Protein AF-A0A5Y0KB21-F1 (afdb_monomer)

Foldseek 3Di:
DDDDDDWAFDDDPVSLVVLVVLLVVLVVVAPVVDQPDLVVLLVVLVPDPDDPVVSVVVSVSNCVRHNVVVVSVVVSVVVVVCCVQFADPPDRTGDGHPVVVVVVVVVVCVVVVVVVVVVVVVVVVVVVVVVVVVVVD

pLDDT: mean 85.64, std 10.73, range [50.03, 97.44]

Radius of gyration: 29.57 Å; Cα contacts (8 Å, |Δi|>4): 69; chains: 1; bounding box: 62×31×94 Å

Solvent-accessible surface area (backbone atoms only — not comparable to full-atom values): 7985 Å² total; per-residue (Å²): 136,87,85,82,85,82,83,54,72,50,81,51,73,68,60,50,50,51,53,51,53,49,50,56,55,24,56,72,65,40,41,92,88,55,75,65,52,67,68,58,60,52,53,57,50,66,77,46,93,65,54,74,66,58,45,49,50,52,53,51,49,43,36,26,56,44,59,53,75,57,40,44,70,59,50,52,53,50,49,52,52,42,49,73,75,45,37,31,86,91,50,67,39,80,42,64,23,69,69,58,50,48,52,53,52,54,59,69,44,43,65,58,53,51,53,52,50,53,52,50,52,54,51,50,53,54,51,53,54,49,53,57,58,59,76,74,110

Sequence (137 aa):
MTVHTLKQCRPDQEETEYLWKLFHAAQRNDARWHGSEISIIADELSRTDLDRNQKLFLLRSWQVLVDDKGGFGRFMGAFDTYVYNMQDPDDDCVAWKPELSNLLCDGQLLDVVIDAYQSARQRIAELEARTVNLSKR

Mean predicted aligned error: 9.63 Å

Secondary structure (DSSP, 8-state):
-PPP-PPPBPP-HHHHHHHHHHHHHHHHH--TTS---HHHHHHHHHTSS--HHHHHHHHHHHHHHTSSTT-HHHHHHHHHHHHHHTB-TT-SBS-B-HHHHHHHHHHHHHHHHHHHHHHHHHHHHHHHHHHHHHTT-

Structure (mmCIF, N/CA/C/O backbone):
data_AF-A0A5Y0KB21-F1
#
_entry.id   AF-A0A5Y0KB21-F1
#
loop_
_atom_site.group_PDB
_atom_site.id
_atom_site.type_symbol
_atom_site.label_atom_id
_atom_site.label_alt_id
_atom_site.label_comp_id
_atom_site.label_asym_id
_atom_site.label_entity_id
_atom_site.label_seq_id
_atom_site.pdbx_PDB_ins_code
_atom_site.Cartn_x
_atom_site.Cartn_y
_atom_site.Cartn_z
_atom_site.occupancy
_atom_site.B_iso_or_equiv
_atom_site.auth_seq_id
_atom_site.auth_comp_id
_atom_site.auth_asym_id
_atom_site.auth_atom_id
_atom_site.pdbx_PDB_model_num
ATOM 1 N N . MET A 1 1 ? -25.309 20.112 1.736 1.00 50.38 1 MET A N 1
ATOM 2 C CA . MET A 1 1 ? -24.116 19.470 1.147 1.00 50.38 1 MET A CA 1
ATOM 3 C C . MET A 1 1 ? -24.443 18.005 0.948 1.00 50.38 1 MET A C 1
ATOM 5 O O . MET A 1 1 ? -24.769 17.351 1.927 1.00 50.38 1 MET A O 1
ATOM 9 N N . THR A 1 2 ? -24.431 17.516 -0.287 1.00 65.44 2 THR A N 1
ATOM 10 C CA . THR A 1 2 ? -24.634 16.092 -0.585 1.00 65.44 2 THR A CA 1
ATOM 11 C C . THR A 1 2 ? -23.261 15.429 -0.624 1.00 65.44 2 THR A C 1
ATOM 13 O O . THR A 1 2 ? -22.401 15.860 -1.389 1.00 65.44 2 THR A O 1
ATOM 16 N N . VAL A 1 3 ? -23.025 14.441 0.239 1.00 75.88 3 VAL A N 1
ATOM 17 C CA . VAL A 1 3 ? -21.781 13.660 0.234 1.00 75.88 3 VAL A CA 1
ATOM 18 C C . VAL A 1 3 ? -21.950 12.528 -0.772 1.00 75.88 3 VAL A C 1
ATOM 20 O O . VAL A 1 3 ? -22.880 11.733 -0.660 1.00 75.88 3 VAL A O 1
ATOM 23 N N . HIS A 1 4 ? -21.068 12.476 -1.766 1.00 72.00 4 HIS A N 1
ATOM 24 C CA . HIS A 1 4 ? -20.986 11.366 -2.708 1.00 72.00 4 HIS A CA 1
ATOM 25 C C . HIS A 1 4 ? -19.850 10.445 -2.271 1.00 72.00 4 HIS A C 1
ATOM 27 O O . HIS A 1 4 ? -18.698 10.873 -2.213 1.00 72.00 4 HIS A O 1
ATOM 33 N N . THR A 1 5 ? -20.169 9.188 -1.968 1.00 76.50 5 THR A N 1
ATOM 34 C CA . THR A 1 5 ? -19.167 8.174 -1.623 1.00 76.50 5 THR A CA 1
ATOM 35 C C . THR A 1 5 ? -18.843 7.366 -2.873 1.00 76.50 5 THR A C 1
ATOM 37 O O . THR A 1 5 ? -19.698 6.649 -3.390 1.00 76.50 5 THR A O 1
ATOM 40 N N . LEU A 1 6 ? -17.617 7.500 -3.379 1.00 75.56 6 LEU A N 1
ATOM 41 C CA . LEU A 1 6 ? -17.094 6.661 -4.456 1.00 75.56 6 LEU A CA 1
ATOM 42 C C . LEU A 1 6 ? -16.470 5.405 -3.844 1.00 75.56 6 LEU A C 1
ATOM 44 O O . LEU A 1 6 ? -15.599 5.514 -2.982 1.00 75.56 6 LEU A O 1
ATOM 48 N N . LYS A 1 7 ? -16.899 4.224 -4.297 1.00 78.12 7 LYS A N 1
ATOM 49 C CA . LYS A 1 7 ? -16.228 2.961 -3.973 1.00 78.12 7 LYS A CA 1
ATOM 50 C C . LYS A 1 7 ? -15.104 2.729 -4.977 1.00 78.12 7 LYS A C 1
ATOM 52 O O . LYS A 1 7 ? -15.355 2.682 -6.179 1.00 78.12 7 LYS A O 1
ATOM 57 N N . GLN A 1 8 ? -13.873 2.625 -4.488 1.00 81.69 8 GLN A N 1
ATOM 58 C CA . GLN A 1 8 ? -12.728 2.258 -5.314 1.00 81.69 8 GLN A CA 1
ATOM 59 C C . GLN A 1 8 ? -12.642 0.734 -5.389 1.00 81.69 8 GLN A C 1
ATOM 61 O O . GLN A 1 8 ? -12.639 0.069 -4.351 1.00 81.69 8 GLN A O 1
ATOM 66 N N . CYS A 1 9 ? -12.600 0.201 -6.612 1.00 84.8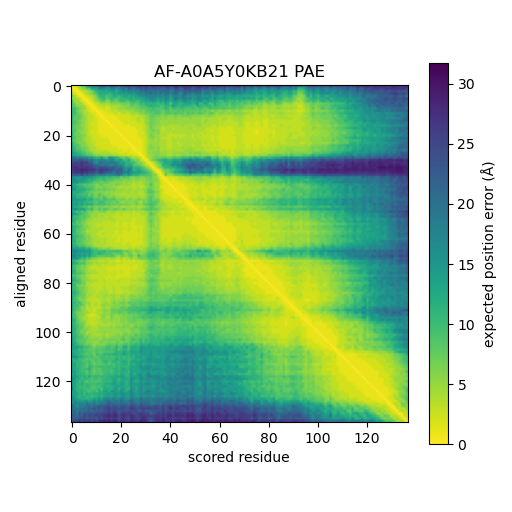1 9 CYS A N 1
ATOM 67 C CA . CYS A 1 9 ? -12.354 -1.220 -6.843 1.00 84.81 9 CYS A CA 1
ATOM 68 C C . CYS A 1 9 ? -10.923 -1.563 -6.426 1.00 84.81 9 CYS A C 1
ATOM 70 O O . CYS A 1 9 ? -9.998 -0.771 -6.638 1.00 84.81 9 CYS A O 1
ATOM 72 N N . ARG A 1 10 ? -10.758 -2.733 -5.815 1.00 82.88 10 ARG A N 1
ATOM 73 C CA . ARG A 1 10 ? -9.449 -3.289 -5.494 1.00 82.88 10 ARG A CA 1
ATOM 74 C C . ARG A 1 10 ? -8.799 -3.808 -6.784 1.00 82.88 10 ARG A C 1
ATOM 76 O O . ARG A 1 10 ? -9.523 -4.342 -7.623 1.00 82.88 10 ARG A O 1
ATOM 83 N N . PRO A 1 11 ? -7.466 -3.700 -6.927 1.00 86.50 11 PRO A N 1
ATOM 84 C CA . PRO A 1 11 ? -6.764 -4.434 -7.965 1.00 86.50 11 PRO A CA 1
ATOM 85 C C . PRO A 1 11 ? -7.021 -5.933 -7.825 1.00 86.50 11 PRO A C 1
ATOM 87 O O . PRO A 1 11 ? -7.012 -6.463 -6.707 1.00 86.50 11 PRO A O 1
ATOM 90 N N . ASP A 1 12 ? -7.247 -6.622 -8.932 1.00 86.94 12 ASP A N 1
ATOM 91 C CA . ASP A 1 12 ? -7.381 -8.071 -8.892 1.00 86.94 12 ASP A CA 1
ATOM 92 C C . ASP A 1 12 ? -6.015 -8.758 -8.678 1.00 86.94 12 ASP A C 1
ATOM 94 O O . ASP A 1 12 ? -4.949 -8.128 -8.575 1.00 86.94 12 ASP A O 1
ATOM 98 N N . GLN A 1 13 ? -6.046 -10.084 -8.536 1.00 86.69 13 GLN A N 1
ATOM 99 C CA . GLN A 1 13 ? -4.828 -10.859 -8.332 1.00 86.69 13 GLN A CA 1
ATOM 100 C C . GLN A 1 13 ? -3.882 -10.758 -9.540 1.00 86.69 13 GLN A C 1
ATOM 102 O O . GLN A 1 13 ? -2.670 -10.673 -9.352 1.00 86.69 13 GLN A O 1
ATOM 107 N N . GLU A 1 14 ? -4.409 -10.734 -10.764 1.00 91.81 14 GLU A N 1
ATOM 108 C CA . GLU A 1 14 ? -3.602 -10.674 -11.982 1.00 91.81 14 GLU A CA 1
ATOM 109 C C . GLU A 1 14 ? -2.899 -9.311 -12.110 1.00 91.81 14 GLU A C 1
ATOM 111 O O . GLU A 1 14 ? -1.688 -9.248 -12.349 1.00 91.81 14 GLU A O 1
ATOM 116 N N . GLU A 1 15 ? -3.620 -8.216 -11.871 1.00 90.50 15 GLU A N 1
ATOM 117 C CA . GLU A 1 15 ? -3.091 -6.853 -11.822 1.00 90.50 15 GLU A CA 1
ATOM 118 C C . GLU A 1 15 ? -1.976 -6.734 -10.776 1.00 90.50 15 GLU A C 1
ATOM 120 O O . GLU A 1 15 ? -0.892 -6.207 -11.056 1.00 90.50 15 GLU A O 1
ATOM 125 N N . THR A 1 16 ? -2.203 -7.292 -9.584 1.00 90.00 16 THR A N 1
ATOM 126 C CA . THR A 1 16 ? -1.217 -7.305 -8.496 1.00 90.00 16 THR A CA 1
ATOM 127 C C . THR A 1 16 ? 0.029 -8.114 -8.874 1.00 90.00 16 THR A C 1
ATOM 129 O O . THR A 1 16 ? 1.160 -7.679 -8.633 1.00 90.00 16 THR A O 1
ATOM 132 N N . GLU A 1 17 ? -0.138 -9.261 -9.535 1.00 92.62 17 GLU A N 1
ATOM 133 C CA . GLU A 1 17 ? 0.975 -10.073 -10.033 1.00 92.62 17 GLU A CA 1
ATOM 134 C C . GLU A 1 17 ? 1.821 -9.336 -11.079 1.00 92.62 17 GLU A C 1
ATOM 136 O O . GLU A 1 17 ? 3.051 -9.460 -11.071 1.00 92.62 17 GLU A O 1
ATOM 141 N N . TYR A 1 18 ? 1.211 -8.559 -11.978 1.00 94.06 18 TYR A N 1
ATOM 142 C CA . TYR A 1 18 ? 1.963 -7.743 -12.937 1.00 94.06 18 TYR A CA 1
ATOM 143 C C . TYR A 1 18 ? 2.805 -6.667 -12.248 1.00 94.06 18 TYR A C 1
ATOM 145 O O . TYR A 1 18 ? 3.956 -6.454 -12.643 1.00 94.06 18 TYR A O 1
ATOM 153 N N . LEU A 1 19 ? 2.287 -6.036 -11.192 1.00 92.19 19 LEU A N 1
ATOM 154 C CA . LEU A 1 19 ? 3.042 -5.061 -10.401 1.00 92.19 19 LEU A CA 1
ATOM 155 C C . LEU A 1 19 ? 4.242 -5.708 -9.694 1.00 92.19 19 LEU A C 1
ATOM 157 O O . LEU A 1 19 ? 5.343 -5.151 -9.715 1.00 92.19 19 LEU A O 1
ATOM 161 N N . TRP A 1 20 ? 4.077 -6.917 -9.153 1.00 91.75 20 TRP A N 1
ATOM 162 C CA . TRP A 1 20 ? 5.182 -7.684 -8.570 1.00 91.75 20 TRP A CA 1
ATOM 163 C C . TRP A 1 20 ? 6.222 -8.113 -9.609 1.00 91.75 20 TRP A C 1
ATOM 165 O O . TRP A 1 20 ? 7.427 -7.978 -9.378 1.00 91.75 20 TRP A O 1
ATOM 175 N N . LYS A 1 21 ? 5.788 -8.566 -10.792 1.00 93.88 21 LYS A N 1
ATOM 176 C CA . LYS A 1 21 ? 6.691 -8.872 -11.916 1.00 93.88 21 LYS A CA 1
ATOM 177 C C . LYS A 1 21 ? 7.500 -7.637 -12.320 1.00 93.88 21 LYS A C 1
ATOM 179 O O . LYS A 1 21 ? 8.710 -7.748 -12.523 1.00 93.88 21 LYS A O 1
ATOM 184 N N . LEU A 1 22 ? 6.859 -6.468 -12.387 1.00 91.62 22 LEU A N 1
ATOM 185 C CA . LEU A 1 22 ? 7.517 -5.195 -12.675 1.00 91.62 22 LEU A CA 1
ATOM 186 C C . LEU A 1 22 ? 8.543 -4.831 -11.595 1.00 91.62 22 LEU A C 1
ATOM 188 O O . LEU A 1 22 ? 9.674 -4.475 -11.925 1.00 91.62 22 LEU A O 1
ATOM 192 N N . PHE A 1 23 ? 8.184 -4.974 -10.317 1.00 89.88 23 PHE A N 1
ATOM 193 C CA . PHE A 1 23 ? 9.093 -4.729 -9.199 1.00 89.88 23 PHE A CA 1
ATOM 194 C C . PHE A 1 23 ? 10.341 -5.620 -9.268 1.00 89.88 23 PHE A C 1
ATOM 196 O O . PHE A 1 23 ? 11.465 -5.123 -9.214 1.00 89.88 23 PHE A O 1
ATOM 203 N N . HIS A 1 24 ? 10.171 -6.928 -9.465 1.00 89.25 24 HIS A N 1
ATOM 204 C CA . HIS A 1 24 ? 11.302 -7.852 -9.574 1.00 89.25 24 HIS A CA 1
ATOM 205 C C . HIS A 1 24 ? 12.158 -7.609 -10.819 1.00 89.25 24 HIS A C 1
ATOM 207 O O . HIS A 1 24 ? 13.377 -7.775 -10.768 1.00 89.25 24 HIS A O 1
ATOM 213 N N . ALA A 1 25 ? 11.550 -7.206 -11.937 1.00 89.19 25 ALA A N 1
ATOM 214 C CA . ALA A 1 25 ? 12.297 -6.789 -13.117 1.00 89.19 25 ALA A CA 1
ATOM 215 C C . ALA A 1 25 ? 13.150 -5.547 -12.819 1.00 89.19 25 ALA A C 1
ATOM 217 O O . ALA A 1 25 ? 14.319 -5.502 -13.202 1.00 89.19 25 ALA A O 1
ATOM 218 N N . ALA A 1 26 ? 12.606 -4.577 -12.084 1.00 87.38 26 ALA A N 1
ATOM 219 C CA . ALA A 1 26 ? 13.331 -3.379 -11.683 1.00 87.38 26 ALA A CA 1
ATOM 220 C C . ALA A 1 26 ? 14.505 -3.693 -10.741 1.00 87.38 26 ALA A C 1
ATOM 222 O O . ALA A 1 26 ? 15.616 -3.235 -10.987 1.00 87.38 26 ALA A O 1
ATOM 223 N N . GLN A 1 27 ? 14.311 -4.569 -9.748 1.00 83.69 27 GLN A N 1
ATOM 224 C CA . GLN A 1 27 ? 15.378 -5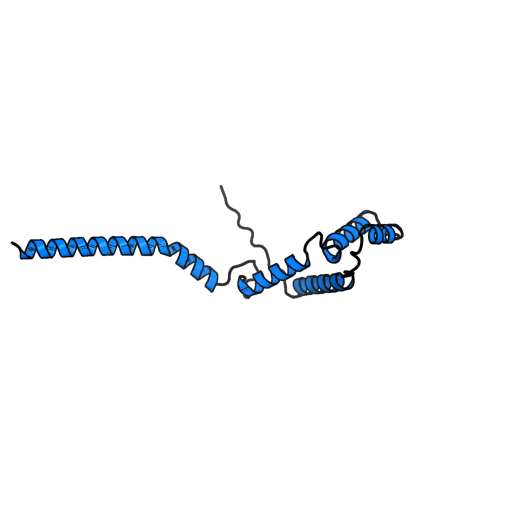.003 -8.832 1.00 83.69 27 GLN A CA 1
ATOM 225 C C . GLN A 1 27 ? 16.578 -5.649 -9.538 1.00 83.69 27 GLN A C 1
ATOM 227 O O . GLN A 1 27 ? 17.697 -5.569 -9.046 1.00 83.69 27 GLN A O 1
ATOM 232 N N . ARG A 1 28 ? 16.369 -6.307 -10.685 1.00 82.69 28 ARG A N 1
ATOM 233 C CA . ARG A 1 28 ? 17.470 -6.881 -11.482 1.00 82.69 28 ARG A CA 1
ATOM 234 C C . ARG A 1 28 ? 18.297 -5.820 -12.206 1.00 82.69 28 ARG A C 1
ATOM 236 O O . ARG A 1 28 ? 19.439 -6.095 -12.557 1.00 82.69 28 ARG A O 1
ATOM 243 N N . ASN A 1 29 ? 17.701 -4.659 -12.462 1.00 79.62 29 ASN A N 1
ATOM 244 C CA . ASN A 1 29 ? 18.356 -3.512 -13.085 1.00 79.62 29 ASN A CA 1
ATOM 245 C C . ASN A 1 29 ? 18.979 -2.572 -12.045 1.00 79.62 29 ASN A C 1
ATOM 247 O O . ASN A 1 29 ? 19.848 -1.780 -12.397 1.00 79.62 29 ASN A O 1
ATOM 251 N N . ASP A 1 30 ? 18.562 -2.672 -10.780 1.00 72.06 30 AS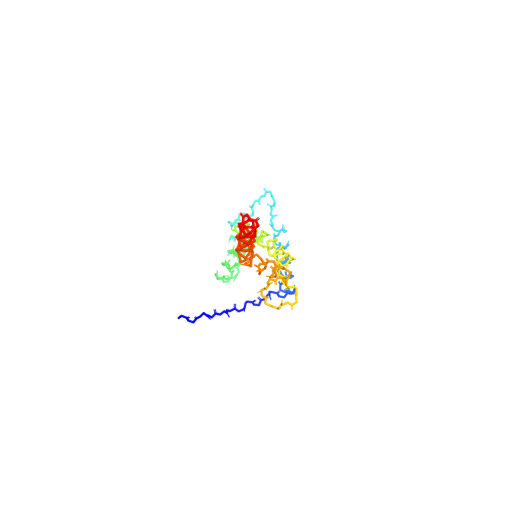P A N 1
ATOM 252 C CA . ASP A 1 30 ? 19.182 -1.953 -9.675 1.00 72.06 30 ASP A CA 1
ATOM 253 C C . ASP A 1 30 ? 20.611 -2.471 -9.452 1.00 72.06 30 ASP A C 1
ATOM 255 O O . ASP A 1 30 ? 20.864 -3.557 -8.916 1.00 72.06 30 ASP A O 1
ATOM 259 N N . ALA A 1 31 ? 21.583 -1.682 -9.898 1.00 62.91 31 ALA A N 1
ATOM 260 C CA . ALA A 1 31 ? 22.977 -1.908 -9.585 1.00 62.91 31 ALA A CA 1
ATOM 261 C C . ALA A 1 31 ? 23.221 -1.472 -8.133 1.00 62.91 31 ALA A C 1
ATOM 263 O O . ALA A 1 31 ? 23.661 -0.356 -7.871 1.00 62.91 31 ALA A O 1
ATOM 264 N N . ARG A 1 32 ? 23.006 -2.414 -7.200 1.00 53.72 32 ARG A N 1
ATOM 265 C CA . ARG A 1 32 ? 23.157 -2.319 -5.727 1.00 53.72 32 ARG A CA 1
ATOM 266 C C . ARG A 1 32 ? 24.390 -1.549 -5.210 1.00 53.72 32 ARG A C 1
ATOM 268 O O . ARG A 1 32 ? 24.437 -1.187 -4.039 1.00 53.72 32 ARG A O 1
ATOM 275 N N . TRP A 1 33 ? 25.399 -1.337 -6.055 1.00 50.84 33 TRP A N 1
ATOM 276 C CA . TRP A 1 33 ? 26.684 -0.721 -5.718 1.00 50.84 33 TRP A CA 1
ATOM 277 C C . TRP A 1 33 ? 27.083 0.464 -6.611 1.00 50.84 33 TRP A C 1
ATOM 279 O O . TRP A 1 33 ? 27.991 1.209 -6.246 1.00 50.84 33 TRP A O 1
ATOM 289 N N . HIS A 1 34 ? 26.407 0.676 -7.742 1.00 53.06 34 HIS A N 1
ATOM 290 C CA . HIS A 1 34 ? 26.673 1.758 -8.691 1.00 53.06 34 HIS A CA 1
ATOM 291 C C . HIS A 1 34 ? 25.328 2.268 -9.186 1.00 53.06 34 HIS A C 1
ATOM 293 O O . HIS A 1 34 ? 24.845 1.797 -10.210 1.00 53.06 34 HIS A O 1
ATOM 299 N N . GLY A 1 35 ? 24.713 3.164 -8.406 1.00 55.56 35 GLY A N 1
ATOM 300 C CA . GLY A 1 35 ? 23.398 3.726 -8.704 1.00 55.56 35 GLY A CA 1
ATOM 301 C C . GLY A 1 35 ? 23.278 4.027 -10.190 1.00 55.56 35 GLY A C 1
ATOM 302 O O . GLY A 1 35 ? 24.114 4.732 -10.751 1.00 55.56 35 GLY A O 1
ATOM 303 N N . SER A 1 36 ? 22.302 3.402 -10.840 1.00 59.88 36 SER A N 1
ATOM 304 C CA . SER A 1 36 ? 22.047 3.553 -12.267 1.00 59.88 36 SER A CA 1
ATOM 305 C C . SER A 1 36 ? 21.657 4.999 -12.544 1.00 59.88 36 SER A C 1
ATOM 307 O O . SER A 1 36 ? 20.486 5.372 -12.463 1.00 59.88 36 SER A O 1
ATOM 309 N N . GLU A 1 37 ? 22.669 5.822 -12.816 1.00 70.75 37 GLU A N 1
ATOM 310 C CA . GLU A 1 37 ? 22.506 7.251 -13.000 1.00 70.75 37 GLU A CA 1
ATOM 311 C C . GLU A 1 37 ? 21.539 7.498 -14.158 1.00 70.75 37 GLU A C 1
ATOM 313 O O . GLU A 1 37 ? 21.713 6.993 -15.268 1.00 70.75 37 GLU A O 1
ATOM 318 N N . ILE A 1 38 ? 20.512 8.311 -13.907 1.00 79.75 38 ILE A N 1
ATOM 319 C CA . ILE A 1 38 ? 19.504 8.704 -14.905 1.00 79.75 38 ILE A CA 1
ATOM 320 C C . ILE A 1 38 ? 20.142 9.202 -16.211 1.00 79.75 38 ILE A C 1
ATOM 322 O O . ILE A 1 38 ? 19.547 9.068 -17.277 1.00 79.75 38 ILE A O 1
ATOM 326 N N . SER A 1 39 ? 21.332 9.799 -16.133 1.00 81.56 39 SER A N 1
ATOM 327 C CA . SER A 1 39 ? 22.119 10.255 -17.281 1.00 81.56 39 SER A CA 1
ATOM 328 C C . SER A 1 39 ? 22.397 9.131 -18.283 1.00 81.56 39 SER A C 1
ATOM 330 O O . SER A 1 39 ? 22.261 9.359 -19.482 1.00 81.56 39 SER A O 1
ATOM 332 N N . ILE A 1 40 ? 22.715 7.924 -17.806 1.00 83.31 40 ILE A N 1
ATOM 333 C CA . ILE A 1 40 ? 23.045 6.761 -18.638 1.00 83.31 40 ILE A CA 1
ATOM 334 C C . ILE A 1 40 ? 21.810 6.318 -19.418 1.00 83.31 40 ILE A C 1
ATOM 336 O O . ILE A 1 40 ? 21.840 6.266 -20.646 1.00 83.31 40 ILE A O 1
ATOM 340 N N . ILE A 1 41 ? 20.691 6.083 -18.725 1.00 86.38 41 ILE A N 1
ATOM 341 C CA . ILE A 1 41 ? 19.463 5.637 -19.393 1.00 86.38 41 ILE A CA 1
ATOM 342 C C . ILE A 1 41 ? 18.885 6.731 -20.302 1.00 86.38 41 ILE A C 1
ATOM 344 O O . ILE A 1 41 ? 18.321 6.435 -21.352 1.00 86.38 41 ILE A O 1
ATOM 348 N N . ALA A 1 42 ? 19.042 8.010 -19.944 1.00 86.62 42 ALA A N 1
ATOM 349 C CA . ALA A 1 42 ? 18.622 9.119 -20.795 1.00 86.62 42 ALA A CA 1
ATOM 350 C C . ALA A 1 42 ? 19.426 9.170 -22.103 1.00 86.62 42 ALA A C 1
ATOM 352 O O . ALA A 1 42 ? 18.840 9.403 -23.163 1.00 86.62 42 ALA A O 1
ATOM 353 N N . ASP A 1 43 ? 20.739 8.934 -22.040 1.00 88.06 43 ASP A N 1
ATOM 354 C CA . ASP A 1 43 ? 21.598 8.863 -23.222 1.00 88.06 43 ASP A CA 1
ATOM 355 C C . ASP A 1 43 ? 21.262 7.638 -24.087 1.00 88.06 43 ASP A C 1
ATOM 357 O O . ASP A 1 43 ? 21.082 7.777 -25.297 1.00 88.06 43 ASP A O 1
ATOM 361 N N . GLU A 1 44 ? 21.058 6.462 -23.488 1.00 87.62 44 GLU A N 1
ATOM 362 C CA . GLU A 1 44 ? 20.616 5.263 -24.215 1.00 87.62 44 GLU A CA 1
ATOM 363 C C . GLU A 1 44 ? 19.274 5.480 -24.922 1.00 87.62 44 GLU A C 1
ATOM 365 O O . GLU A 1 44 ? 19.150 5.218 -26.120 1.00 87.62 44 GLU A O 1
ATOM 370 N N . LEU A 1 45 ? 18.286 6.043 -24.220 1.00 89.94 45 LEU A N 1
ATOM 371 C CA . LEU A 1 45 ? 16.990 6.379 -24.804 1.00 89.94 45 LEU A CA 1
ATOM 372 C C . LEU A 1 45 ? 17.128 7.405 -25.931 1.00 89.94 45 LEU A C 1
ATOM 374 O O . LEU A 1 45 ? 16.393 7.317 -26.914 1.00 89.94 45 LEU A O 1
ATOM 378 N N . SER A 1 46 ? 18.063 8.356 -25.843 1.00 89.88 46 SER A N 1
ATOM 379 C CA . SER A 1 46 ? 18.272 9.363 -26.892 1.00 89.88 46 SER A CA 1
ATOM 380 C C . SER A 1 46 ? 18.645 8.745 -28.245 1.00 89.88 46 SER A C 1
ATOM 382 O O . SER A 1 46 ? 18.220 9.264 -29.278 1.00 89.88 46 SER A O 1
ATOM 384 N N . ARG A 1 47 ? 19.339 7.598 -28.224 1.00 93.12 47 ARG A N 1
ATOM 385 C CA . ARG A 1 47 ? 19.821 6.851 -29.398 1.00 93.12 47 ARG A CA 1
ATOM 386 C C . ARG A 1 47 ? 18.764 5.940 -30.032 1.00 93.12 47 ARG A C 1
ATOM 388 O O . ARG A 1 47 ? 19.045 5.304 -31.040 1.00 93.12 47 ARG A O 1
ATOM 395 N N . THR A 1 48 ? 17.569 5.856 -29.448 1.00 93.00 48 THR A N 1
ATOM 396 C CA . THR A 1 48 ? 16.449 5.068 -29.987 1.00 93.00 48 THR A CA 1
ATOM 397 C C . THR A 1 48 ? 15.568 5.892 -30.928 1.00 93.00 48 THR A C 1
ATOM 399 O O . THR A 1 48 ? 15.458 7.114 -30.782 1.00 93.00 48 THR A O 1
ATOM 402 N N . ASP A 1 49 ? 14.840 5.214 -31.814 1.00 95.19 49 ASP A N 1
ATOM 403 C CA . ASP A 1 49 ? 13.846 5.827 -32.713 1.00 95.19 49 ASP A CA 1
ATOM 404 C C . ASP A 1 49 ? 12.492 6.114 -32.033 1.00 95.19 49 ASP A C 1
ATOM 406 O O . ASP A 1 49 ? 11.514 6.458 -32.694 1.00 95.19 49 ASP A O 1
ATOM 410 N N . LEU A 1 50 ? 12.413 5.980 -30.704 1.00 94.94 50 LEU A N 1
ATOM 411 C CA . LEU A 1 50 ? 11.197 6.258 -29.942 1.00 94.94 50 LEU A CA 1
ATOM 412 C C . LEU A 1 50 ? 10.804 7.738 -30.029 1.00 94.94 50 LEU A C 1
ATOM 414 O O . LEU A 1 50 ? 11.647 8.640 -30.128 1.00 94.94 50 LEU A O 1
ATOM 418 N N . ASP A 1 51 ? 9.507 8.004 -29.912 1.00 95.94 51 ASP A N 1
ATOM 419 C CA . ASP A 1 51 ? 9.025 9.375 -29.831 1.00 95.94 51 ASP A CA 1
ATOM 420 C C . ASP A 1 51 ? 9.384 10.026 -28.478 1.00 95.94 51 ASP A C 1
ATOM 422 O O . ASP A 1 51 ? 9.793 9.380 -27.506 1.00 95.94 51 ASP A O 1
ATOM 426 N N . ARG A 1 52 ? 9.234 11.353 -28.400 1.00 94.50 52 ARG A N 1
ATOM 427 C CA . ARG A 1 52 ? 9.560 12.119 -27.189 1.00 94.50 52 ARG A CA 1
ATOM 428 C C . ARG A 1 52 ? 8.743 11.684 -25.964 1.00 94.50 52 ARG A C 1
ATOM 430 O O . ARG A 1 52 ? 9.284 11.677 -24.860 1.00 94.50 52 ARG A O 1
ATOM 437 N N . ASN A 1 53 ? 7.463 11.366 -26.135 1.00 96.12 53 ASN A N 1
ATOM 438 C CA . ASN A 1 53 ? 6.568 10.986 -25.043 1.00 96.12 53 ASN A CA 1
ATOM 439 C C . ASN A 1 53 ? 6.900 9.584 -24.525 1.00 96.12 53 ASN A C 1
ATOM 441 O O . ASN A 1 53 ? 6.946 9.386 -23.314 1.00 96.12 53 ASN A O 1
ATOM 445 N N . GLN A 1 54 ? 7.209 8.644 -25.417 1.00 95.12 54 GLN A N 1
ATOM 446 C CA . GLN A 1 54 ? 7.680 7.302 -25.083 1.00 95.12 54 GLN A CA 1
ATOM 447 C C . GLN A 1 54 ? 8.998 7.361 -24.305 1.00 95.12 54 GLN A C 1
ATOM 449 O O . GLN A 1 54 ? 9.108 6.764 -23.234 1.00 95.12 54 GLN A O 1
ATOM 454 N N . LYS A 1 55 ? 9.971 8.152 -24.781 1.00 94.00 55 LYS A N 1
ATOM 455 C CA . LYS A 1 55 ? 11.242 8.383 -24.072 1.00 94.00 55 LYS A CA 1
ATOM 456 C C . LYS A 1 55 ? 11.008 8.968 -22.680 1.00 94.00 55 LYS A C 1
ATOM 458 O O . LYS A 1 55 ? 11.602 8.504 -21.710 1.00 94.00 55 LYS A O 1
ATOM 463 N N . LEU A 1 56 ? 10.124 9.963 -22.562 1.00 94.12 56 LEU A N 1
ATOM 464 C CA . LEU A 1 56 ? 9.800 10.581 -21.276 1.00 94.12 56 LEU A CA 1
ATOM 465 C C . LEU A 1 56 ? 9.114 9.598 -20.320 1.00 94.12 56 LEU A C 1
ATOM 467 O O . LEU A 1 56 ? 9.463 9.571 -19.141 1.00 94.12 56 LEU A O 1
ATOM 471 N N . PHE A 1 57 ? 8.168 8.798 -20.814 1.00 94.88 57 PHE A N 1
ATOM 472 C CA . PHE A 1 57 ? 7.493 7.767 -20.030 1.00 94.88 57 PHE A CA 1
ATOM 473 C C . PHE A 1 57 ? 8.505 6.770 -19.461 1.00 94.88 57 PHE A C 1
ATOM 475 O O . PHE A 1 57 ? 8.588 6.630 -18.244 1.00 94.88 57 PHE A O 1
ATOM 482 N N . LEU A 1 58 ? 9.348 6.175 -20.313 1.00 92.62 58 LEU A N 1
ATOM 483 C CA . LEU A 1 58 ? 10.364 5.205 -19.894 1.00 92.62 58 LEU A CA 1
ATOM 484 C C . LEU A 1 58 ? 11.374 5.804 -18.911 1.00 92.62 58 LEU A C 1
ATOM 486 O O . LEU A 1 58 ? 11.729 5.156 -17.928 1.00 92.62 58 LEU A O 1
ATOM 490 N N . LEU A 1 59 ? 11.788 7.058 -19.119 1.00 91.25 59 LEU A N 1
ATOM 491 C CA . LEU A 1 59 ? 12.677 7.760 -18.195 1.00 91.25 59 LEU A CA 1
ATOM 492 C C . LEU A 1 59 ? 12.040 7.932 -16.808 1.00 91.25 59 LEU A C 1
ATOM 494 O O . LEU A 1 59 ? 12.702 7.723 -15.793 1.00 91.25 59 LEU A O 1
ATOM 498 N N . ARG A 1 60 ? 10.753 8.302 -16.741 1.00 91.56 60 ARG A N 1
ATOM 499 C CA . ARG A 1 60 ? 10.023 8.424 -15.468 1.00 91.56 60 ARG A CA 1
ATOM 500 C C . ARG A 1 60 ? 9.796 7.065 -14.811 1.00 91.56 60 ARG A C 1
ATOM 502 O O . ARG A 1 60 ? 9.973 6.960 -13.600 1.00 91.56 60 ARG A O 1
ATOM 509 N N . SER A 1 61 ? 9.481 6.033 -15.591 1.00 90.62 61 SER A N 1
ATOM 510 C CA . SER A 1 61 ? 9.386 4.657 -15.098 1.00 90.62 61 SER A CA 1
ATOM 511 C C . SER A 1 61 ? 10.708 4.205 -14.485 1.00 90.62 61 SER A C 1
ATOM 513 O O . SER A 1 61 ? 10.712 3.732 -13.356 1.00 90.62 61 SER A O 1
ATOM 515 N N . TRP A 1 62 ? 11.839 4.432 -15.158 1.00 88.56 62 TRP A N 1
ATOM 516 C CA . TRP A 1 62 ? 13.162 4.096 -14.625 1.00 88.56 62 TRP A CA 1
ATOM 517 C C . TRP A 1 62 ? 13.450 4.799 -13.295 1.00 88.56 62 TRP A C 1
ATOM 519 O O . TRP A 1 62 ? 13.917 4.177 -12.345 1.00 88.56 62 TRP A O 1
ATOM 529 N N . GLN A 1 63 ? 13.115 6.088 -13.194 1.00 87.31 63 GLN A N 1
ATOM 530 C CA . GLN A 1 63 ? 13.305 6.861 -11.963 1.00 87.31 63 GLN A CA 1
ATOM 531 C C . GLN A 1 63 ? 12.514 6.305 -10.774 1.00 87.31 63 GLN A C 1
ATOM 533 O O . GLN A 1 63 ? 13.013 6.274 -9.652 1.00 87.31 63 GLN A O 1
ATOM 538 N N . VAL A 1 64 ? 11.268 5.894 -11.009 1.00 88.56 64 VAL A N 1
ATOM 539 C CA . VAL A 1 64 ? 10.392 5.355 -9.962 1.00 88.56 64 VAL A CA 1
ATOM 540 C C . VAL A 1 64 ? 10.786 3.932 -9.579 1.00 88.56 64 VAL A C 1
ATOM 542 O O . VAL A 1 64 ? 10.767 3.596 -8.397 1.00 88.56 64 VAL A O 1
ATOM 545 N N . LEU A 1 65 ? 11.111 3.111 -10.577 1.00 87.94 65 LEU A N 1
ATOM 546 C CA . LEU A 1 65 ? 11.280 1.671 -10.426 1.00 87.94 65 LEU A CA 1
ATOM 547 C C . LEU A 1 65 ? 12.710 1.273 -10.042 1.00 87.94 65 LEU A C 1
ATOM 549 O O . LEU A 1 65 ? 12.871 0.360 -9.240 1.00 87.94 65 LEU A O 1
ATOM 553 N N . VAL A 1 66 ? 13.727 1.928 -10.614 1.00 83.81 66 VAL A N 1
ATOM 554 C CA . VAL A 1 66 ? 15.142 1.529 -10.494 1.00 83.81 66 VAL A CA 1
ATOM 555 C C . VAL A 1 66 ? 15.958 2.539 -9.680 1.00 83.81 66 VAL A C 1
ATOM 557 O O . VAL A 1 66 ? 16.676 2.139 -8.777 1.00 83.81 66 VAL A O 1
ATOM 560 N N . ASP A 1 67 ? 15.815 3.848 -9.924 1.00 81.62 67 ASP A N 1
ATOM 561 C CA . ASP A 1 67 ? 16.564 4.913 -9.204 1.00 81.62 67 ASP A CA 1
A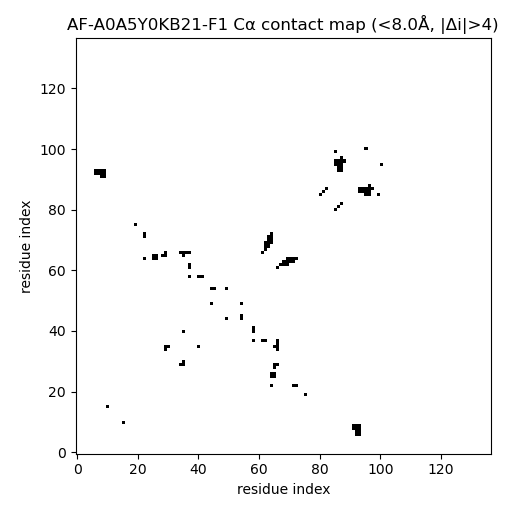TOM 562 C C . ASP A 1 67 ? 16.020 5.197 -7.776 1.00 81.62 67 ASP A C 1
ATOM 564 O O . ASP A 1 67 ? 16.359 6.207 -7.166 1.00 81.62 67 ASP A O 1
ATOM 568 N N . ASP A 1 68 ? 15.101 4.361 -7.272 1.00 74.25 68 ASP A N 1
ATOM 569 C CA . ASP A 1 68 ? 14.343 4.475 -6.003 1.00 74.25 68 ASP A CA 1
ATOM 570 C C . ASP A 1 68 ? 13.741 5.865 -5.690 1.00 74.25 68 ASP A C 1
ATOM 572 O O . ASP A 1 68 ? 13.323 6.145 -4.565 1.00 74.25 68 ASP A O 1
ATOM 576 N N . LYS A 1 69 ? 13.599 6.762 -6.674 1.00 76.81 69 LYS A N 1
ATOM 577 C CA . LYS A 1 69 ? 13.021 8.099 -6.433 1.00 76.81 69 LYS A CA 1
ATOM 578 C C . LYS A 1 69 ? 11.534 8.058 -6.116 1.00 76.81 69 LYS A C 1
ATOM 580 O O . LYS A 1 69 ? 11.010 8.998 -5.524 1.00 76.81 69 LYS A O 1
ATOM 585 N N . GLY A 1 70 ? 10.859 6.987 -6.524 1.00 71.81 70 GLY A N 1
ATOM 586 C CA . GLY A 1 70 ? 9.441 6.767 -6.257 1.00 71.81 70 GLY A CA 1
ATOM 587 C C . GLY A 1 70 ? 9.157 5.877 -5.048 1.00 71.81 70 GLY A C 1
ATOM 588 O O . GLY A 1 70 ? 7.995 5.753 -4.675 1.00 71.81 70 GLY A O 1
ATOM 589 N N . GLY A 1 71 ? 10.171 5.239 -4.447 1.00 82.56 71 GLY A N 1
ATOM 590 C CA . GLY A 1 71 ? 9.965 4.299 -3.344 1.00 82.56 71 GLY A CA 1
ATOM 591 C C . GLY A 1 71 ? 9.068 3.112 -3.712 1.00 82.56 71 GLY A C 1
ATOM 592 O O . GLY A 1 71 ? 8.336 2.623 -2.852 1.00 82.56 71 GLY A O 1
ATOM 593 N N . PHE A 1 72 ? 9.075 2.659 -4.972 1.00 88.12 72 PHE A N 1
ATOM 594 C CA . PHE A 1 72 ? 8.110 1.673 -5.473 1.00 88.12 72 PHE A CA 1
ATOM 595 C C . PHE A 1 72 ? 8.121 0.365 -4.668 1.00 88.12 72 PHE A C 1
ATOM 597 O O . PHE A 1 72 ? 7.064 -0.165 -4.344 1.00 88.12 72 PHE A O 1
ATOM 604 N N . GLY A 1 73 ? 9.293 -0.110 -4.234 1.00 85.75 73 GLY A N 1
ATOM 605 C CA . GLY A 1 73 ? 9.375 -1.287 -3.360 1.00 85.75 73 GLY A CA 1
ATOM 606 C C . GLY A 1 73 ? 8.727 -1.082 -1.988 1.00 85.75 73 GLY A C 1
ATOM 607 O O . GLY A 1 73 ? 8.059 -1.979 -1.478 1.00 85.75 73 GLY A O 1
ATOM 608 N N . ARG A 1 74 ? 8.867 0.117 -1.406 1.00 88.38 74 ARG A N 1
ATOM 609 C CA . ARG A 1 74 ? 8.184 0.482 -0.154 1.00 88.38 74 ARG A CA 1
ATOM 610 C C . ARG A 1 74 ? 6.675 0.553 -0.356 1.00 88.38 74 ARG A C 1
ATOM 612 O O . ARG A 1 74 ? 5.937 0.101 0.512 1.00 88.38 74 ARG A O 1
ATOM 619 N N . PHE A 1 75 ? 6.229 1.076 -1.496 1.00 90.12 75 PHE A N 1
ATOM 620 C CA . PHE A 1 75 ? 4.817 1.100 -1.862 1.00 90.12 75 PHE A CA 1
ATOM 621 C C . PHE A 1 75 ? 4.239 -0.315 -1.991 1.00 90.12 75 PHE A C 1
ATOM 623 O O . PHE A 1 75 ? 3.237 -0.604 -1.345 1.00 90.12 75 PHE A O 1
ATOM 630 N N . MET A 1 76 ? 4.899 -1.211 -2.734 1.00 90.94 76 MET A N 1
ATOM 631 C CA . MET A 1 76 ? 4.459 -2.605 -2.885 1.00 90.94 76 MET A CA 1
ATOM 632 C C . MET A 1 76 ? 4.392 -3.334 -1.536 1.00 90.94 76 MET A C 1
ATOM 634 O O . MET A 1 76 ? 3.387 -3.961 -1.222 1.00 90.94 76 MET A O 1
ATOM 638 N N . GLY A 1 77 ? 5.415 -3.185 -0.687 1.00 89.56 77 GLY A N 1
ATOM 639 C CA . GLY A 1 77 ? 5.408 -3.788 0.650 1.00 89.56 77 GLY A CA 1
ATOM 640 C C . GLY A 1 77 ? 4.318 -3.225 1.573 1.00 89.56 77 GLY A C 1
ATOM 641 O O . GLY A 1 77 ? 3.689 -3.973 2.323 1.00 89.56 77 GLY A O 1
ATOM 642 N N . ALA A 1 78 ? 4.063 -1.914 1.514 1.00 90.62 78 ALA A N 1
ATOM 643 C CA . ALA A 1 78 ? 2.977 -1.284 2.262 1.00 90.62 78 ALA A CA 1
ATOM 644 C C . ALA A 1 78 ? 1.602 -1.749 1.765 1.00 90.62 78 ALA A C 1
ATOM 646 O O . ALA A 1 78 ? 0.719 -2.002 2.583 1.00 90.62 78 ALA A O 1
ATOM 647 N N . PHE A 1 79 ? 1.438 -1.899 0.449 1.00 89.62 79 PHE A N 1
ATOM 648 C CA . PHE A 1 79 ? 0.219 -2.414 -0.164 1.00 89.62 79 PHE A CA 1
ATOM 649 C C . PHE A 1 79 ? -0.072 -3.848 0.285 1.00 89.62 79 PHE A C 1
ATOM 651 O O . PHE A 1 79 ? -1.147 -4.092 0.825 1.00 89.62 79 PHE A O 1
ATOM 658 N N . ASP A 1 80 ? 0.893 -4.764 0.185 1.00 89.00 80 ASP A N 1
ATOM 659 C CA . ASP A 1 80 ? 0.728 -6.148 0.655 1.00 89.00 80 ASP A CA 1
ATOM 660 C C . ASP A 1 80 ? 0.391 -6.206 2.147 1.00 89.00 80 ASP A C 1
ATOM 662 O O . ASP A 1 80 ? -0.503 -6.938 2.571 1.00 89.00 80 ASP A O 1
ATOM 666 N N . THR A 1 81 ? 1.073 -5.391 2.957 1.00 89.69 81 THR A N 1
ATOM 667 C CA . THR A 1 81 ? 0.802 -5.311 4.397 1.00 89.69 81 THR A CA 1
ATOM 668 C C . THR A 1 81 ? -0.625 -4.836 4.658 1.00 89.69 81 THR A C 1
ATOM 670 O O . THR A 1 81 ? -1.312 -5.395 5.514 1.00 89.69 81 THR A O 1
ATOM 673 N N . TYR A 1 82 ? -1.083 -3.819 3.929 1.00 88.81 82 TYR A N 1
ATOM 674 C CA . TYR A 1 82 ? -2.445 -3.311 4.028 1.00 88.81 82 TYR A CA 1
ATOM 675 C C . TYR A 1 82 ? -3.471 -4.371 3.618 1.00 88.81 82 TYR A C 1
ATOM 677 O O . TYR A 1 82 ? -4.377 -4.666 4.398 1.00 88.81 82 TYR A O 1
ATOM 685 N N . VAL A 1 83 ? -3.297 -4.988 2.447 1.00 87.19 83 VAL A N 1
ATOM 686 C CA . VAL A 1 83 ? -4.204 -6.021 1.932 1.00 87.19 83 VAL A CA 1
ATOM 687 C C . VAL A 1 83 ? -4.281 -7.198 2.903 1.00 87.19 83 VAL A C 1
ATOM 689 O O . VAL A 1 83 ? -5.367 -7.625 3.282 1.00 87.19 83 VAL A O 1
ATOM 692 N N . TYR A 1 84 ? -3.137 -7.683 3.385 1.00 86.44 84 TYR A N 1
ATOM 693 C CA . TYR A 1 84 ? -3.101 -8.842 4.268 1.00 86.44 84 TYR A CA 1
ATOM 694 C C . TYR A 1 84 ? -3.713 -8.566 5.644 1.00 86.44 84 TYR A C 1
ATOM 696 O O . TYR A 1 84 ? -4.410 -9.420 6.194 1.00 86.44 84 TYR A O 1
ATOM 704 N N . ASN A 1 85 ? -3.454 -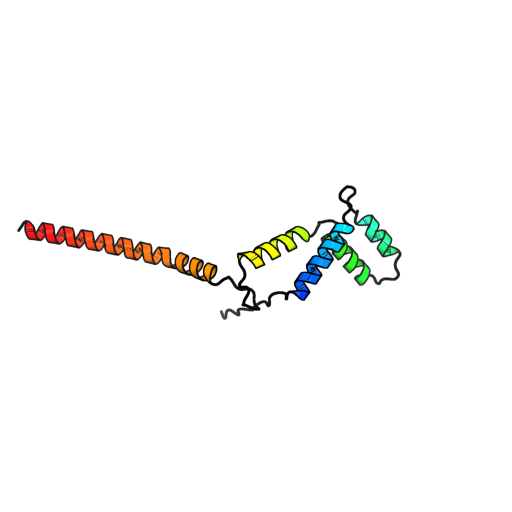7.396 6.236 1.00 88.50 85 ASN A N 1
ATOM 705 C CA . ASN A 1 85 ? -3.841 -7.132 7.624 1.00 88.50 85 ASN A CA 1
ATOM 7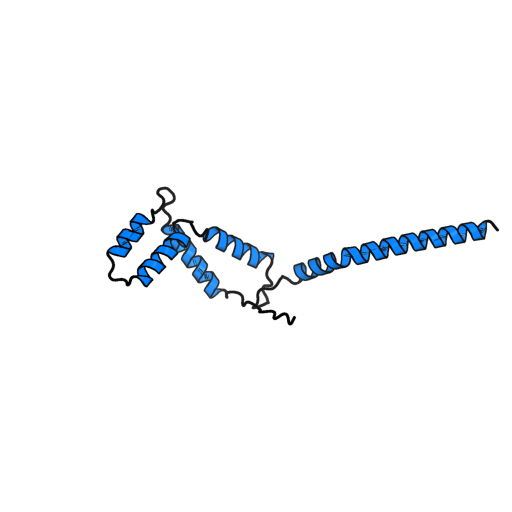06 C C . ASN A 1 85 ? -5.201 -6.452 7.751 1.00 88.50 85 ASN A C 1
ATOM 708 O O . ASN A 1 85 ? -5.955 -6.793 8.659 1.00 88.50 85 ASN A O 1
ATOM 712 N N . MET A 1 86 ? -5.513 -5.517 6.856 1.00 88.12 86 MET A N 1
ATOM 713 C CA . MET A 1 86 ? -6.592 -4.549 7.055 1.00 88.12 86 MET A CA 1
ATOM 714 C C . MET A 1 86 ? -7.789 -4.772 6.136 1.00 88.12 86 MET A C 1
ATOM 716 O O . MET A 1 86 ? -8.913 -4.462 6.526 1.00 88.12 86 MET A O 1
ATOM 720 N N . GLN A 1 87 ? -7.549 -5.297 4.938 1.00 87.75 87 GLN A N 1
ATOM 721 C CA . GLN A 1 87 ? -8.548 -5.380 3.880 1.00 87.75 87 GLN A CA 1
ATOM 722 C C . GLN A 1 87 ? -9.395 -6.657 3.980 1.00 87.75 87 GLN A C 1
ATOM 724 O O . GLN A 1 87 ? -8.872 -7.734 4.276 1.00 87.75 87 GLN A O 1
ATOM 729 N N . ASP A 1 88 ? -10.695 -6.535 3.711 1.00 90.69 88 ASP A N 1
ATOM 730 C CA . ASP A 1 88 ? -11.613 -7.668 3.578 1.00 90.69 88 ASP A CA 1
ATOM 731 C C . ASP A 1 88 ? -11.266 -8.497 2.319 1.00 90.69 88 A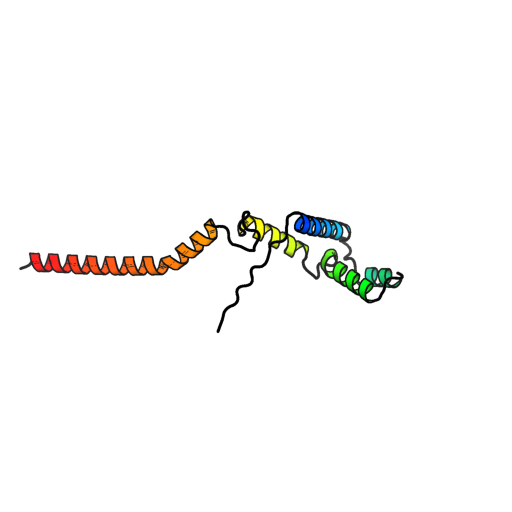SP A C 1
ATOM 733 O O . ASP A 1 88 ? -11.198 -7.926 1.219 1.00 90.69 88 ASP A O 1
ATOM 737 N N . PRO A 1 89 ? -10.985 -9.811 2.444 1.00 85.94 89 PRO A N 1
ATOM 738 C CA . PRO A 1 89 ? -10.715 -10.664 1.290 1.00 85.94 89 PRO A CA 1
ATOM 739 C C . PRO A 1 89 ? -11.947 -10.889 0.401 1.00 85.94 89 PRO A C 1
ATOM 741 O O . PRO A 1 89 ? -11.759 -11.063 -0.805 1.00 85.94 89 PRO A O 1
ATOM 744 N N . ASP A 1 90 ? -13.157 -10.834 0.967 1.00 88.44 90 ASP A N 1
ATOM 745 C CA . ASP A 1 90 ? -14.416 -11.196 0.306 1.00 88.44 90 ASP A CA 1
ATOM 746 C C . ASP A 1 90 ? -15.127 -9.993 -0.354 1.00 88.44 90 ASP A C 1
ATOM 748 O O . ASP A 1 90 ? -16.166 -10.167 -0.994 1.00 88.44 90 ASP A O 1
ATOM 752 N N . ASP A 1 91 ? -14.577 -8.776 -0.226 1.00 86.94 91 ASP A N 1
ATOM 753 C CA . ASP A 1 91 ? -15.071 -7.563 -0.897 1.00 86.94 91 ASP A CA 1
ATOM 754 C C . ASP A 1 91 ? -14.191 -7.198 -2.110 1.00 86.94 91 ASP A C 1
ATOM 756 O O . ASP A 1 91 ? -12.955 -7.206 -2.055 1.00 86.94 91 ASP A O 1
ATOM 760 N N . ASP A 1 92 ? -14.846 -6.835 -3.213 1.00 84.31 92 ASP A N 1
ATOM 761 C CA . ASP A 1 92 ? -14.215 -6.370 -4.455 1.00 84.31 92 ASP A CA 1
ATOM 762 C C . ASP A 1 92 ? -13.801 -4.888 -4.382 1.00 84.31 92 ASP A C 1
ATOM 764 O O . ASP A 1 92 ? -13.067 -4.374 -5.232 1.00 84.31 92 ASP A O 1
ATOM 768 N N . CYS A 1 93 ? -14.280 -4.165 -3.371 1.00 85.75 93 CYS A N 1
ATOM 769 C CA . CYS A 1 93 ? -13.940 -2.775 -3.097 1.00 85.75 93 CYS A CA 1
ATOM 770 C C . CYS A 1 93 ? -13.006 -2.650 -1.889 1.00 85.75 93 CYS A C 1
ATOM 772 O O . CYS A 1 93 ? -12.924 -3.522 -1.029 1.00 85.75 93 CYS A O 1
ATOM 774 N N . VAL A 1 94 ? -12.318 -1.512 -1.778 1.00 83.06 94 VAL A N 1
ATOM 775 C CA . VAL A 1 94 ? -11.514 -1.187 -0.588 1.00 83.06 94 VAL A CA 1
ATOM 776 C C . VAL A 1 94 ? -12.420 -1.120 0.654 1.00 83.06 94 VAL A C 1
ATOM 778 O O . VAL A 1 94 ? -13.303 -0.263 0.735 1.00 83.06 94 VAL A O 1
ATOM 781 N N . ALA A 1 95 ? -12.207 -2.029 1.606 1.00 87.31 95 ALA A N 1
ATOM 782 C CA . ALA A 1 95 ? -13.087 -2.304 2.737 1.00 87.31 95 ALA A CA 1
ATOM 783 C C . ALA A 1 95 ? -12.290 -2.909 3.899 1.00 87.31 95 ALA A C 1
ATOM 785 O O . ALA A 1 95 ? -11.406 -3.740 3.705 1.00 87.31 95 ALA A O 1
ATOM 786 N N . TRP A 1 96 ? -12.607 -2.491 5.122 1.00 90.06 96 TRP A N 1
ATOM 787 C CA . TRP A 1 96 ? -11.999 -3.055 6.324 1.00 90.06 96 TRP A CA 1
ATOM 788 C C . TRP A 1 96 ? -12.529 -4.455 6.588 1.00 90.06 96 TRP A C 1
ATOM 790 O O . TRP A 1 96 ? -13.730 -4.684 6.452 1.00 90.06 96 TRP A O 1
ATOM 800 N N . LYS A 1 97 ? -11.667 -5.344 7.087 1.00 92.88 97 LYS A N 1
ATOM 801 C CA . LYS A 1 97 ? -12.113 -6.638 7.608 1.00 92.88 97 LYS A CA 1
ATOM 802 C C . LYS A 1 97 ? -13.264 -6.473 8.612 1.00 92.88 97 LYS A C 1
ATOM 804 O O . LYS A 1 97 ? -13.237 -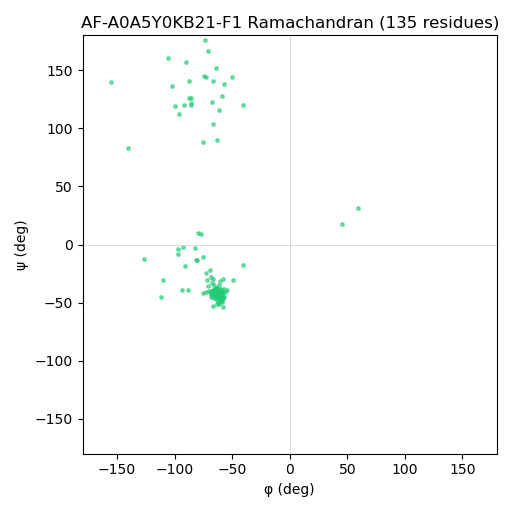5.515 9.404 1.00 92.88 97 LYS A O 1
ATOM 809 N N . PRO A 1 98 ? -14.237 -7.399 8.645 1.00 92.62 98 PRO A N 1
ATOM 810 C CA . PRO A 1 98 ? -15.365 -7.319 9.566 1.00 92.62 98 PRO A CA 1
ATOM 811 C C . PRO A 1 98 ? -14.935 -7.185 11.030 1.00 92.62 98 PRO A C 1
ATOM 813 O O . PRO A 1 98 ? -15.509 -6.390 11.771 1.00 92.62 98 PRO A O 1
ATOM 816 N N . GLU A 1 99 ? -13.880 -7.887 11.451 1.00 92.06 99 GLU A N 1
ATOM 817 C CA . GLU A 1 99 ? -13.384 -7.830 12.829 1.00 92.06 99 GLU A CA 1
ATOM 818 C C . GLU A 1 99 ? -12.830 -6.447 13.185 1.00 92.06 99 GLU A C 1
ATOM 820 O O . GLU A 1 99 ? -13.055 -5.953 14.289 1.00 92.06 99 GLU A O 1
ATOM 825 N N . LEU A 1 100 ? -12.143 -5.792 12.244 1.00 91.94 100 LEU A N 1
ATOM 826 C CA . LEU A 1 100 ? -11.623 -4.436 12.430 1.00 91.94 100 LEU A CA 1
ATOM 827 C C . LEU A 1 100 ? -12.754 -3.409 12.459 1.00 91.94 100 LEU A C 1
ATOM 829 O O . LEU A 1 100 ? -12.735 -2.499 13.285 1.00 91.94 100 LEU A O 1
ATOM 833 N N . SER A 1 101 ? -13.761 -3.580 11.601 1.00 90.81 101 SER A N 1
ATOM 834 C CA . SER A 1 101 ? -14.963 -2.742 11.606 1.00 90.81 101 SER A CA 1
ATOM 835 C C . SER A 1 101 ? -15.722 -2.852 12.930 1.00 90.81 101 SER A C 1
ATOM 837 O O . SER A 1 101 ? -16.121 -1.833 13.494 1.00 90.81 101 SER A O 1
ATOM 839 N N . ASN A 1 102 ? -15.861 -4.067 13.466 1.00 92.06 102 ASN A N 1
ATOM 840 C CA . ASN A 1 102 ? -16.492 -4.302 14.763 1.00 92.06 102 ASN A CA 1
ATOM 841 C C . ASN A 1 102 ? -15.692 -3.657 15.899 1.00 92.06 102 ASN A C 1
ATOM 843 O O . ASN A 1 102 ? -16.266 -2.920 16.690 1.00 92.06 102 ASN A O 1
ATOM 847 N N . LEU A 1 103 ? -14.366 -3.835 15.929 1.00 92.00 103 LEU A N 1
ATOM 848 C CA . LEU A 1 103 ? -13.495 -3.188 16.920 1.00 92.00 103 LEU A CA 1
ATOM 849 C C . LEU A 1 103 ? -13.598 -1.657 16.884 1.00 92.00 103 LEU A C 1
ATOM 851 O O . LEU A 1 103 ? -13.613 -1.013 17.932 1.00 92.00 103 LEU A O 1
ATOM 855 N N . LEU A 1 104 ? -13.675 -1.064 15.690 1.00 89.06 104 LEU A N 1
ATOM 856 C CA . LEU A 1 104 ? -13.876 0.377 15.534 1.00 89.06 104 LEU A CA 1
ATOM 857 C C . LEU A 1 104 ? -15.243 0.815 16.072 1.00 89.06 104 LEU A C 1
ATOM 859 O O . LEU A 1 104 ? -15.328 1.846 16.738 1.00 89.06 104 LEU A O 1
ATOM 863 N N . CYS A 1 105 ? -16.297 0.038 15.814 1.00 90.25 105 CYS A N 1
ATOM 864 C CA . CYS A 1 105 ? -17.638 0.313 16.326 1.00 90.25 105 CYS A CA 1
ATOM 865 C C . CYS A 1 105 ? -17.698 0.194 17.857 1.00 90.25 105 CYS A C 1
ATOM 867 O O . CYS A 1 105 ? -18.180 1.107 18.527 1.00 90.25 105 CYS A O 1
ATOM 869 N N . ASP A 1 106 ? -17.125 -0.868 18.421 1.00 90.25 106 ASP A N 1
ATOM 870 C CA . ASP A 1 106 ? -17.018 -1.066 19.868 1.00 90.25 106 ASP A CA 1
ATOM 871 C C . ASP A 1 106 ? -16.231 0.076 20.524 1.00 90.25 106 ASP A C 1
ATOM 873 O O . ASP A 1 106 ? -16.630 0.605 21.563 1.00 90.25 106 ASP A O 1
ATOM 877 N N . GLY A 1 107 ? -15.144 0.518 19.884 1.00 88.31 107 GLY A N 1
ATOM 878 C CA . GLY A 1 107 ? -14.366 1.674 20.319 1.00 88.31 107 GLY A CA 1
ATOM 879 C C . GLY A 1 107 ? -15.178 2.972 20.332 1.00 88.31 107 GLY A C 1
ATOM 880 O O . GLY A 1 107 ? -15.070 3.746 21.279 1.00 88.31 107 GLY A O 1
ATOM 881 N N . GLN A 1 108 ? -16.035 3.198 19.332 1.00 88.56 108 GLN A N 1
ATOM 882 C CA . GLN A 1 108 ? -16.945 4.352 19.304 1.00 88.56 108 GLN A CA 1
ATOM 883 C C . GLN A 1 108 ? -18.008 4.296 20.410 1.00 88.56 108 GLN A C 1
ATOM 885 O O . GLN A 1 108 ? -18.467 5.337 20.876 1.00 88.56 108 GLN A O 1
ATOM 890 N N . LEU A 1 109 ? -18.404 3.095 20.835 1.00 90.88 109 LEU A N 1
ATOM 891 C CA . LEU A 1 109 ? -19.377 2.898 21.909 1.00 90.88 109 LEU A CA 1
ATOM 892 C C . LEU A 1 109 ? -18.764 3.017 23.311 1.00 90.88 109 LEU A C 1
ATOM 894 O O . LEU A 1 109 ? -19.511 3.140 24.282 1.00 90.88 109 LEU A O 1
ATOM 898 N N . LEU A 1 110 ? -17.433 3.003 23.442 1.00 90.56 110 LEU A N 1
ATOM 899 C CA . LEU A 1 110 ? -16.752 2.974 24.737 1.00 90.56 110 LEU A CA 1
ATOM 900 C C . LEU A 1 110 ? -17.135 4.157 25.636 1.00 90.56 110 LEU A C 1
ATOM 902 O O . LEU A 1 110 ? -17.456 3.944 26.805 1.00 90.56 110 LEU A O 1
ATOM 906 N N . ASP A 1 111 ? -17.160 5.376 25.096 1.00 90.25 111 ASP A N 1
ATOM 907 C CA . ASP A 1 111 ? -17.522 6.575 25.865 1.00 90.25 111 ASP A CA 1
ATOM 908 C C . ASP A 1 111 ? -18.957 6.475 26.405 1.00 90.25 111 ASP A C 1
ATOM 910 O O . ASP A 1 111 ? -19.210 6.736 27.581 1.00 90.25 111 ASP A O 1
ATOM 914 N N . VAL A 1 112 ? -19.886 5.969 25.587 1.00 92.06 112 VAL A N 1
ATOM 915 C CA . VAL A 1 112 ? -21.285 5.744 25.986 1.00 92.06 112 VAL A CA 1
ATOM 916 C C . VAL A 1 112 ? -21.377 4.723 27.124 1.00 92.06 112 VAL A C 1
ATOM 918 O O . VAL A 1 112 ? -22.143 4.905 28.073 1.00 92.06 112 VAL A O 1
ATOM 921 N N . VAL A 1 113 ? -20.590 3.646 27.054 1.00 91.50 113 VAL A N 1
ATOM 922 C CA . VAL A 1 113 ? -20.540 2.615 28.101 1.00 91.50 113 VAL A CA 1
ATOM 923 C C . VAL A 1 113 ? -19.957 3.179 29.400 1.00 91.50 113 VAL A C 1
ATOM 925 O O . VAL A 1 113 ? -20.485 2.894 30.479 1.00 91.50 113 VAL A O 1
ATOM 928 N N . ILE A 1 114 ? -18.905 3.997 29.316 1.00 94.19 114 ILE A N 1
ATOM 929 C CA . ILE A 1 114 ? -18.292 4.657 30.476 1.00 94.19 114 ILE A CA 1
ATOM 930 C C . ILE A 1 114 ? -19.299 5.596 31.149 1.00 94.19 114 ILE A C 1
ATOM 932 O O . ILE A 1 114 ? -19.475 5.522 32.370 1.00 94.19 114 ILE A O 1
ATOM 936 N N . ASP A 1 115 ? -20.005 6.415 30.375 1.00 95.44 115 ASP A N 1
ATOM 937 C CA . ASP A 1 115 ? -21.008 7.352 30.887 1.00 95.44 115 ASP A CA 1
ATOM 938 C C . ASP A 1 115 ? -22.177 6.626 31.566 1.00 95.44 115 ASP A C 1
ATOM 940 O O . ASP A 1 115 ? -22.601 6.986 32.675 1.00 95.44 115 ASP A O 1
ATOM 944 N N . ALA A 1 116 ? -22.675 5.553 30.944 1.00 95.00 116 ALA A N 1
ATOM 945 C CA . ALA A 1 116 ? -23.723 4.716 31.519 1.00 95.00 116 ALA A CA 1
ATOM 946 C C . ALA A 1 116 ? -23.269 4.070 32.839 1.00 95.00 116 ALA A C 1
ATOM 948 O O . ALA A 1 116 ? -24.017 4.062 33.822 1.00 95.00 116 ALA A O 1
ATOM 949 N N . TYR A 1 117 ? -22.028 3.574 32.896 1.00 96.44 117 TYR A N 1
ATOM 950 C CA . TYR A 1 117 ? -21.449 2.982 34.101 1.00 96.44 117 TYR A CA 1
ATOM 951 C C . TYR A 1 117 ? -21.302 3.998 35.241 1.00 96.44 117 TYR A C 1
ATOM 953 O O . TYR A 1 117 ? -21.676 3.710 36.383 1.00 96.44 117 TYR A O 1
ATOM 961 N N . GLN A 1 118 ? -20.796 5.200 34.952 1.00 97.25 118 GLN A N 1
ATOM 962 C CA . GLN A 1 118 ? -20.666 6.269 35.945 1.00 97.25 118 GLN A CA 1
ATOM 963 C C . GLN A 1 118 ? -22.035 6.700 36.486 1.00 97.25 118 GLN A C 1
ATOM 965 O O . GLN A 1 118 ? -22.215 6.800 37.703 1.00 97.25 118 GLN A O 1
ATOM 970 N N . SER A 1 119 ? -23.020 6.854 35.599 1.00 96.12 119 SER A N 1
ATOM 971 C CA . SER A 1 119 ? -24.402 7.181 35.964 1.00 96.12 119 SER A CA 1
ATOM 972 C C . SER A 1 119 ? -25.024 6.107 36.864 1.00 96.12 119 SER A C 1
ATOM 974 O O . SER A 1 119 ? -25.641 6.419 37.886 1.00 96.12 119 SER A O 1
ATOM 976 N N . ALA A 1 120 ? -24.815 4.828 36.537 1.00 96.50 120 ALA A N 1
ATOM 977 C CA . ALA A 1 120 ? -25.278 3.711 37.355 1.00 96.50 120 ALA A CA 1
ATOM 978 C C . ALA A 1 120 ? -24.625 3.714 38.747 1.00 96.50 120 ALA A C 1
ATOM 980 O O . ALA A 1 120 ? -25.325 3.573 39.751 1.00 96.50 120 ALA A O 1
ATOM 981 N N . ARG A 1 121 ? -23.306 3.941 38.834 1.00 97.44 121 ARG A N 1
ATOM 982 C CA . ARG A 1 121 ? -22.596 4.059 40.121 1.00 97.44 121 ARG A CA 1
ATOM 983 C C . ARG A 1 121 ? -23.140 5.191 40.982 1.00 97.44 121 ARG A C 1
ATOM 985 O O . ARG A 1 121 ? -23.358 4.987 42.176 1.00 97.44 121 ARG A O 1
ATOM 992 N N . GLN A 1 122 ? -23.370 6.362 40.393 1.00 96.62 122 GLN A N 1
ATOM 993 C CA . GLN A 1 122 ? -23.938 7.499 41.113 1.00 96.62 122 GLN A CA 1
ATOM 994 C C . GLN A 1 122 ? -25.330 7.161 41.653 1.00 96.62 122 GLN A C 1
ATOM 996 O O . GLN A 1 122 ? -25.620 7.403 42.825 1.00 96.62 122 GLN A O 1
ATOM 1001 N N . ARG A 1 123 ? -26.167 6.517 40.833 1.00 95.75 123 ARG A N 1
ATOM 1002 C CA . ARG A 1 123 ? -27.511 6.114 41.243 1.00 95.75 123 ARG A CA 1
ATOM 1003 C C . ARG A 1 123 ? -27.509 5.091 42.379 1.00 95.75 123 ARG A C 1
ATOM 1005 O O . ARG A 1 123 ? -28.336 5.193 43.283 1.00 95.75 123 ARG A O 1
ATOM 1012 N N . ILE A 1 124 ? -26.595 4.123 42.345 1.00 96.38 124 ILE A N 1
ATOM 1013 C CA . ILE A 1 124 ? -26.424 3.142 43.425 1.00 96.38 124 ILE A CA 1
ATOM 1014 C C . ILE A 1 124 ? -26.071 3.862 44.732 1.00 96.38 124 ILE A C 1
ATOM 1016 O O . ILE A 1 124 ? -26.761 3.665 45.731 1.00 96.38 124 ILE A O 1
ATOM 1020 N N . ALA A 1 125 ? -25.092 4.771 44.707 1.00 95.06 125 ALA A N 1
ATOM 1021 C CA . ALA A 1 125 ? -24.688 5.530 45.891 1.00 95.06 125 ALA A CA 1
ATOM 1022 C C . ALA A 1 125 ? -25.836 6.380 46.476 1.00 95.06 125 ALA A C 1
ATOM 1024 O O . ALA A 1 125 ? -26.019 6.440 47.693 1.00 95.06 125 ALA A O 1
ATOM 1025 N N . GLU A 1 126 ? -26.656 7.010 45.627 1.00 94.31 126 GLU A N 1
ATOM 1026 C CA . GLU A 1 126 ? -27.853 7.738 46.071 1.00 94.31 126 GLU A CA 1
ATOM 1027 C C . GLU A 1 126 ? -28.874 6.833 46.771 1.00 94.31 126 GLU A C 1
ATOM 1029 O O . GLU A 1 126 ? -29.481 7.229 47.771 1.00 94.31 126 GLU A O 1
ATOM 1034 N N . LEU A 1 127 ? -29.108 5.637 46.225 1.00 95.00 127 LEU A N 1
ATOM 1035 C CA . LEU A 1 127 ? -30.055 4.674 46.782 1.00 95.00 127 LEU A CA 1
ATOM 1036 C C . LEU A 1 127 ? -29.566 4.136 48.130 1.00 95.00 127 LEU A C 1
ATOM 1038 O O . LEU A 1 127 ? -30.354 4.088 49.073 1.00 95.00 127 LEU A O 1
ATOM 1042 N N . GLU A 1 128 ? -28.276 3.818 48.243 1.00 93.00 128 GLU A N 1
ATOM 1043 C CA . GLU A 1 128 ? -27.635 3.394 49.494 1.00 93.00 128 GLU A CA 1
ATOM 1044 C C . GLU A 1 128 ? -27.687 4.490 50.570 1.00 93.00 128 GLU A C 1
ATOM 1046 O O . GLU A 1 128 ? -28.011 4.231 51.729 1.00 93.00 128 GLU A O 1
ATOM 1051 N N . ALA A 1 129 ? -27.456 5.752 50.199 1.00 89.75 129 ALA A N 1
ATOM 1052 C CA . ALA A 1 129 ? -27.587 6.867 51.135 1.00 89.75 129 ALA A CA 1
ATOM 1053 C C . ALA A 1 129 ? -29.035 7.038 51.636 1.00 89.75 129 ALA A C 1
ATOM 1055 O O . ALA A 1 129 ? -29.269 7.360 52.806 1.00 89.75 129 ALA A O 1
ATOM 1056 N N . ARG A 1 130 ? -30.031 6.815 50.768 1.00 84.88 130 ARG A N 1
ATOM 1057 C CA . ARG A 1 130 ? -31.454 6.892 51.139 1.00 84.88 130 ARG A CA 1
ATOM 1058 C C . ARG A 1 130 ? -31.870 5.765 52.078 1.00 84.88 130 ARG A C 1
ATOM 1060 O O . ARG A 1 130 ? -32.585 6.041 53.039 1.00 84.88 130 ARG A O 1
ATOM 1067 N N . THR A 1 131 ? -31.428 4.530 51.844 1.00 82.00 131 THR A N 1
ATOM 1068 C CA . THR A 1 131 ? -31.738 3.397 52.732 1.00 82.00 131 THR A CA 1
ATOM 1069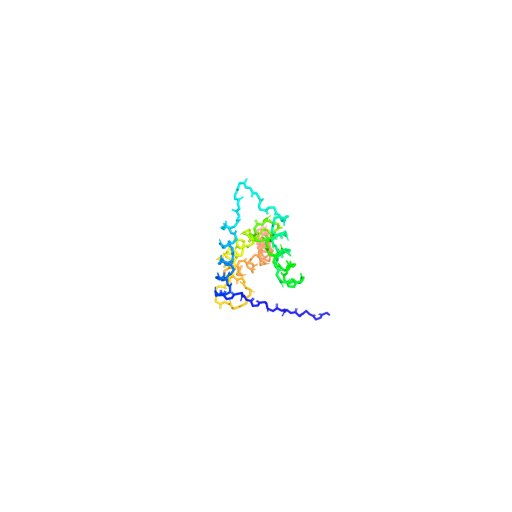 C C . THR A 1 131 ? -31.114 3.569 54.116 1.00 82.00 131 THR A C 1
ATOM 1071 O O . THR A 1 131 ? -31.800 3.350 55.112 1.00 82.00 131 THR A O 1
ATOM 1074 N N . VAL A 1 132 ? -29.876 4.066 54.207 1.00 74.69 132 VAL A N 1
ATOM 1075 C CA . VAL A 1 132 ? -29.225 4.383 55.495 1.00 74.69 132 VAL A CA 1
ATOM 1076 C C . VAL A 1 132 ? -29.956 5.493 56.259 1.00 74.69 132 VAL A C 1
ATOM 1078 O O . VAL A 1 132 ? -30.073 5.438 57.481 1.00 74.69 132 VAL A O 1
ATOM 1081 N N . ASN A 1 133 ? -30.465 6.514 55.567 1.00 68.69 133 ASN A N 1
ATOM 1082 C CA . ASN A 1 133 ? -31.230 7.584 56.215 1.00 68.69 133 ASN A CA 1
ATOM 1083 C C . ASN A 1 133 ? -32.622 7.127 56.677 1.00 68.69 133 ASN A C 1
ATOM 1085 O O . ASN A 1 133 ? -33.122 7.633 57.680 1.00 68.69 133 ASN A O 1
ATOM 1089 N N . LEU A 1 134 ? -33.235 6.168 55.978 1.00 64.94 134 LEU A N 1
ATOM 1090 C CA . LEU A 1 134 ? -34.500 5.551 56.384 1.00 64.94 134 LEU A CA 1
ATOM 1091 C C . LEU A 1 134 ? -34.338 4.648 57.612 1.00 64.94 134 LEU A C 1
ATOM 1093 O O . LEU A 1 134 ? -35.221 4.648 58.456 1.00 64.94 134 LEU A O 1
ATOM 1097 N N . SER A 1 135 ? -33.219 3.931 57.755 1.00 61.47 135 SER A N 1
ATOM 1098 C CA . SER A 1 135 ? -32.975 3.065 58.922 1.00 61.47 135 SER A CA 1
ATOM 1099 C C . SER A 1 135 ? -32.598 3.822 60.204 1.00 61.47 135 SER A C 1
ATOM 1101 O O . SER A 1 135 ? -32.477 3.209 61.260 1.00 61.47 135 SER A O 1
ATOM 1103 N N . LYS A 1 136 ? -32.314 5.128 60.108 1.00 58.66 136 LYS A N 1
ATOM 1104 C CA . LYS A 1 136 ? -31.958 6.003 61.241 1.00 58.66 136 LYS A CA 1
ATOM 1105 C C . LYS A 1 136 ? -33.146 6.805 61.791 1.00 58.66 136 LYS A C 1
ATOM 1107 O O . LYS A 1 136 ? -32.958 7.547 62.753 1.00 58.66 136 LYS A O 1
ATOM 1112 N N . ARG A 1 137 ? -34.321 6.701 61.168 1.00 50.03 137 ARG A N 1
ATOM 1113 C CA . ARG A 1 137 ? -35.594 7.236 61.673 1.00 50.03 137 ARG A CA 1
ATOM 1114 C C . ARG A 1 137 ? -36.381 6.137 62.364 1.00 50.03 137 ARG A C 1
ATOM 1116 O O . ARG A 1 137 ? -37.092 6.492 63.324 1.00 50.03 137 ARG A O 1
#

Organism: Salmonella newport (NCBI:txid108619)

Nearest PDB structures (foldseek):
  3o39-assembly1_B  TM=2.484E-01  e=3.281E+00  Escherichia coli O157:H7 str. EDL933
  2osz-assembly2_D  TM=3.312E-01  e=7.299E+00  Rattus norvegicus